Protein AF-A0A1Y3ALI8-F1 (afdb_monomer_lite)

Organism: Euroglyphus maynei (NCBI:txid6958)

Foldseek 3Di:
DDPQDQEEEAEAELPDDPDCPDSLVVLLVCLVSLHAYEYEHEDCVPVPDPVSVVVNVVNVQCSCCDVSPVRAGEDEDDDVVSLVVLVVPVVCVSRYYYYFYAYPVVGPRVVVVVVSVVPDDGPDDPVVVVVVVPPPPPDD

Secondary structure (DSSP, 8-state):
-----S-EEEEEETTS---TTHHHHHHHHHHHTT--EEEEEE-GGG--SHHHHHHHHHHHHHHHHSGGGTS-EEEE--SHHHHHHHHH-TTTGGGEEEEEE--TTT-TTHHHHHHHHHTPPPSS-HHHHHHHHTS-----

Structure (mmCIF, N/CA/C/O backbone):
data_AF-A0A1Y3ALI8-F1
#
_entry.id   AF-A0A1Y3ALI8-F1
#
loop_
_atom_site.group_PDB
_atom_site.id
_atom_site.type_symbol
_atom_site.label_atom_id
_atom_site.label_alt_id
_atom_site.label_comp_id
_atom_site.label_asym_id
_atom_site.label_entity_id
_atom_site.label_seq_id
_atom_site.pdbx_PDB_ins_code
_atom_site.Cartn_x
_atom_site.Cartn_y
_atom_site.Cartn_z
_atom_site.occupancy
_atom_site.B_iso_or_equiv
_atom_site.auth_seq_id
_atom_site.auth_comp_id
_atom_site.auth_asym_id
_atom_site.auth_atom_id
_atom_site.pdbx_PDB_model_num
ATOM 1 N N . MET A 1 1 ? -27.896 9.384 5.958 1.00 34.22 1 MET A N 1
ATOM 2 C CA . MET A 1 1 ? -26.812 8.673 6.669 1.00 34.22 1 MET A CA 1
ATOM 3 C C . MET A 1 1 ? -25.744 8.387 5.638 1.00 34.22 1 MET A C 1
ATOM 5 O O . MET A 1 1 ? -26.036 7.682 4.68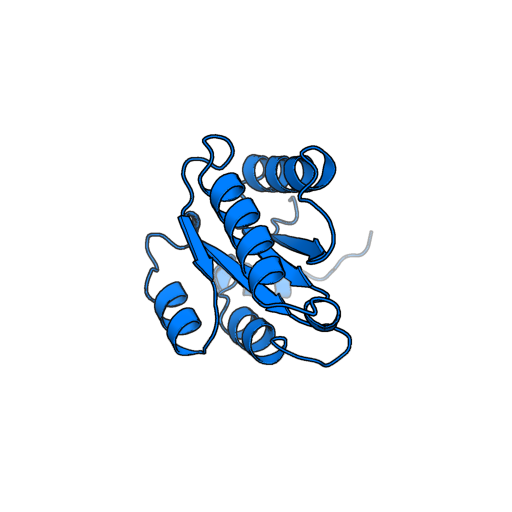4 1.00 34.22 1 MET A O 1
ATOM 9 N N . ALA A 1 2 ? -24.597 9.060 5.725 1.00 36.81 2 ALA A N 1
ATOM 10 C CA . ALA A 1 2 ? -23.536 8.899 4.737 1.00 36.81 2 ALA A CA 1
ATOM 11 C C . ALA A 1 2 ? -23.030 7.451 4.770 1.00 36.81 2 ALA A C 1
ATOM 13 O O . ALA A 1 2 ? -22.800 6.906 5.848 1.00 36.81 2 ALA A O 1
ATOM 14 N N . THR A 1 3 ? -22.904 6.834 3.600 1.00 47.72 3 THR A N 1
ATOM 15 C CA . THR A 1 3 ? -22.216 5.557 3.402 1.00 47.72 3 THR A CA 1
ATOM 16 C C . THR A 1 3 ? -20.782 5.708 3.905 1.00 47.72 3 THR A C 1
ATOM 18 O O . THR A 1 3 ? -19.962 6.352 3.253 1.00 47.72 3 THR A O 1
ATOM 21 N N . HIS A 1 4 ? -20.503 5.202 5.104 1.00 69.94 4 HIS A N 1
ATOM 22 C CA . HIS A 1 4 ? -19.173 5.231 5.699 1.00 69.94 4 HIS A CA 1
ATOM 23 C C . HIS A 1 4 ? -18.318 4.187 4.976 1.00 69.94 4 HIS A C 1
ATOM 25 O O . HIS A 1 4 ? -18.625 3.001 5.042 1.00 69.94 4 HIS A O 1
ATOM 31 N N . ALA A 1 5 ? -17.303 4.619 4.226 1.00 71.94 5 ALA A N 1
ATOM 32 C CA . ALA A 1 5 ? -16.369 3.692 3.598 1.00 71.94 5 ALA A CA 1
ATOM 33 C C . ALA A 1 5 ? -15.547 2.996 4.692 1.00 71.94 5 ALA A C 1
ATOM 35 O O . ALA A 1 5 ? -14.907 3.667 5.499 1.00 71.94 5 ALA A O 1
ATOM 36 N N . ASP A 1 6 ? -15.573 1.664 4.725 1.00 77.31 6 ASP A N 1
ATOM 37 C CA . ASP A 1 6 ? -14.788 0.880 5.683 1.00 77.31 6 ASP A CA 1
ATOM 38 C C . ASP A 1 6 ? -13.282 1.008 5.420 1.00 77.31 6 ASP A C 1
ATOM 40 O O . ASP A 1 6 ? -12.496 1.139 6.355 1.00 77.31 6 ASP A O 1
ATOM 44 N N . TYR A 1 7 ? -12.888 1.000 4.143 1.00 83.19 7 TYR A N 1
ATOM 45 C CA . TYR A 1 7 ? -11.499 1.060 3.695 1.00 83.19 7 TYR A CA 1
ATOM 46 C C . TYR A 1 7 ? -11.386 1.799 2.358 1.00 83.19 7 TYR A C 1
ATOM 48 O O . TYR A 1 7 ? -12.273 1.723 1.507 1.00 83.19 7 TYR A O 1
ATOM 56 N N . ALA A 1 8 ? -10.257 2.473 2.153 1.00 87.06 8 ALA A N 1
ATOM 57 C CA . ALA A 1 8 ? -9.860 3.058 0.881 1.00 87.06 8 ALA A CA 1
ATOM 58 C C . ALA A 1 8 ? -8.614 2.343 0.346 1.00 87.06 8 ALA A C 1
ATOM 60 O O . ALA A 1 8 ? -7.625 2.179 1.061 1.00 87.06 8 ALA A O 1
ATOM 61 N N . ILE A 1 9 ? -8.645 1.950 -0.928 1.00 90.44 9 ILE A N 1
ATOM 62 C CA . ILE A 1 9 ? -7.503 1.339 -1.614 1.00 90.44 9 ILE A CA 1
ATOM 63 C C . ILE A 1 9 ? -6.896 2.377 -2.558 1.00 90.44 9 ILE A C 1
ATOM 65 O O . ILE A 1 9 ? -7.533 2.805 -3.520 1.00 90.44 9 ILE A O 1
ATOM 69 N N . LEU A 1 10 ? -5.659 2.781 -2.284 1.00 90.12 10 LEU A N 1
ATOM 70 C CA . LEU A 1 10 ? -4.875 3.662 -3.140 1.00 90.12 10 LEU A CA 1
ATOM 71 C C . LEU A 1 10 ? -4.034 2.817 -4.098 1.00 90.12 10 LEU A C 1
ATOM 73 O O . LEU A 1 10 ? -3.034 2.221 -3.696 1.00 90.12 10 LEU A O 1
ATOM 77 N N . VAL A 1 11 ? -4.435 2.781 -5.368 1.00 90.50 11 VAL A N 1
ATOM 78 C CA . VAL A 1 11 ? -3.705 2.055 -6.413 1.00 90.50 11 VAL A CA 1
ATOM 79 C C . VAL A 1 11 ? -2.661 2.972 -7.050 1.00 90.50 11 VAL A C 1
ATOM 81 O O . VAL A 1 11 ? -3.000 4.022 -7.589 1.00 90.50 11 VAL A O 1
ATOM 84 N N . ILE A 1 12 ? -1.395 2.562 -7.011 1.00 89.38 12 ILE A N 1
ATOM 85 C CA . ILE A 1 12 ? -0.244 3.298 -7.541 1.00 89.38 12 ILE A CA 1
ATOM 86 C C . ILE A 1 12 ? 0.380 2.484 -8.673 1.00 89.38 12 ILE A C 1
ATOM 88 O O . ILE A 1 12 ? 0.515 1.268 -8.581 1.00 89.38 12 ILE A O 1
ATOM 92 N N . ASN A 1 13 ? 0.780 3.144 -9.756 1.00 89.31 13 ASN A N 1
ATOM 93 C CA . ASN A 1 13 ? 1.544 2.507 -10.825 1.00 89.31 13 ASN A CA 1
ATOM 94 C C . ASN A 1 13 ? 3.023 2.390 -10.421 1.00 89.31 13 ASN A C 1
ATOM 96 O O . ASN A 1 13 ? 3.649 3.412 -10.151 1.00 89.31 13 ASN A O 1
ATOM 100 N N . ALA A 1 14 ? 3.591 1.180 -10.447 1.00 87.94 14 ALA A N 1
ATOM 101 C CA . ALA A 1 14 ? 4.996 0.922 -1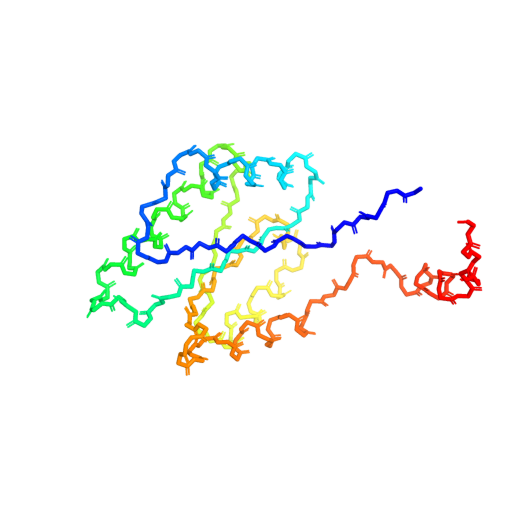0.123 1.00 87.94 14 ALA A CA 1
ATOM 102 C C . ALA A 1 14 ? 5.986 1.708 -11.005 1.00 87.94 14 ALA A C 1
ATOM 104 O O . ALA A 1 14 ? 7.073 2.063 -10.552 1.00 87.94 14 ALA A O 1
ATOM 105 N N . LEU A 1 15 ? 5.599 2.013 -12.251 1.00 85.25 15 LEU A N 1
ATOM 106 C CA . LEU A 1 15 ? 6.426 2.763 -13.200 1.00 85.25 15 LEU A CA 1
ATOM 107 C C . LEU A 1 15 ? 6.341 4.282 -13.042 1.00 85.25 15 LEU A C 1
ATOM 109 O O . LEU A 1 15 ? 7.199 5.007 -13.548 1.00 85.25 15 LEU A O 1
ATOM 113 N N . SER A 1 16 ? 5.279 4.783 -12.415 1.00 77.81 16 SER A N 1
ATOM 114 C CA . SER A 1 16 ? 5.071 6.220 -12.302 1.00 77.81 16 SER A CA 1
ATOM 115 C C . SER A 1 16 ? 5.830 6.752 -11.089 1.00 77.81 16 SER A C 1
ATOM 117 O O . SER A 1 16 ? 5.737 6.167 -10.008 1.00 77.81 16 SER A O 1
ATOM 119 N N . PRO A 1 17 ? 6.550 7.882 -11.215 1.00 67.38 17 PRO A N 1
ATOM 120 C CA . PRO A 1 17 ? 6.991 8.598 -10.031 1.00 67.38 17 PRO A CA 1
ATOM 121 C C . PRO A 1 17 ? 5.759 8.943 -9.194 1.00 67.38 17 PRO A C 1
ATOM 123 O O . PRO A 1 17 ? 4.701 9.252 -9.745 1.00 67.38 17 PRO A O 1
ATOM 126 N N . ILE A 1 18 ? 5.895 8.882 -7.869 1.00 65.06 18 ILE A N 1
ATOM 127 C CA . ILE A 1 18 ? 4.841 9.341 -6.965 1.00 65.06 18 ILE A CA 1
ATOM 128 C C . ILE A 1 18 ? 4.794 10.855 -7.097 1.00 65.06 18 ILE A C 1
ATOM 130 O O . ILE A 1 18 ? 5.559 11.585 -6.472 1.00 65.06 18 ILE A O 1
ATOM 134 N N . ASP A 1 19 ? 3.939 11.318 -7.992 1.00 59.62 19 ASP A N 1
ATOM 135 C CA . ASP A 1 19 ? 3.685 12.717 -8.223 1.00 59.62 19 ASP A CA 1
ATOM 136 C C . ASP A 1 19 ? 2.997 13.307 -6.989 1.00 59.62 19 ASP A C 1
ATOM 138 O O . ASP A 1 19 ? 2.005 12.788 -6.470 1.00 59.62 19 ASP A O 1
ATOM 142 N N . CYS A 1 20 ? 3.535 14.428 -6.511 1.00 57.38 20 CYS A N 1
ATOM 143 C CA . CYS A 1 20 ? 3.079 15.133 -5.312 1.00 57.38 20 CYS A CA 1
ATOM 144 C C . CYS A 1 20 ? 1.643 15.690 -5.416 1.00 57.38 20 CYS A C 1
ATOM 146 O O . CYS A 1 20 ? 1.185 16.348 -4.487 1.00 57.38 20 CYS A O 1
ATOM 148 N N . GLY A 1 21 ? 0.956 15.489 -6.544 1.00 65.44 21 GLY A N 1
ATOM 149 C CA . GLY A 1 21 ? -0.378 16.017 -6.814 1.00 65.44 21 GLY A CA 1
ATOM 150 C C . GLY A 1 21 ? -1.474 15.004 -6.508 1.00 65.44 21 GLY A C 1
ATOM 151 O O . GLY A 1 21 ? -2.112 15.061 -5.459 1.00 65.44 21 GLY A O 1
ATOM 152 N N . THR A 1 22 ? -1.713 14.077 -7.434 1.00 67.94 22 THR A N 1
ATOM 153 C CA . THR A 1 22 ? -2.943 13.269 -7.452 1.00 67.94 22 THR A CA 1
ATOM 154 C C . THR A 1 22 ? -2.973 12.233 -6.330 1.00 67.94 22 THR A C 1
ATOM 156 O O . THR A 1 22 ? -3.958 12.122 -5.601 1.00 67.94 22 THR A O 1
ATOM 159 N N . ASN A 1 23 ? -1.862 11.523 -6.121 1.00 70.12 23 ASN A N 1
ATOM 160 C CA . ASN A 1 23 ? -1.746 10.525 -5.055 1.00 70.12 23 ASN A CA 1
ATOM 161 C C . ASN A 1 23 ? -1.824 11.169 -3.664 1.00 70.12 23 ASN A C 1
ATOM 163 O O . ASN A 1 23 ? -2.470 10.633 -2.763 1.00 70.12 23 ASN A O 1
ATOM 167 N N . LEU A 1 24 ? -1.228 12.356 -3.506 1.00 70.31 24 LEU A N 1
ATOM 168 C CA . LEU A 1 24 ? -1.320 13.131 -2.271 1.00 70.31 24 LEU A CA 1
ATOM 169 C C . LEU A 1 24 ? -2.747 13.638 -2.036 1.00 70.31 24 LEU A C 1
ATOM 171 O O . LEU A 1 24 ? -3.203 13.618 -0.899 1.00 70.31 24 LEU A O 1
ATOM 175 N N . LEU A 1 25 ? -3.470 14.046 -3.085 1.00 76.56 25 LEU A N 1
ATOM 176 C CA . LEU A 1 25 ? -4.869 14.468 -2.990 1.00 76.56 25 LEU A CA 1
ATOM 177 C C . LEU A 1 25 ? -5.778 13.321 -2.532 1.00 76.56 25 LEU A C 1
ATOM 179 O O . LEU A 1 25 ? -6.561 13.503 -1.601 1.00 76.56 25 LEU A O 1
ATOM 183 N N . HIS A 1 26 ? -5.667 12.139 -3.145 1.00 77.38 26 HIS A N 1
ATOM 184 C CA . HIS A 1 26 ? -6.459 10.974 -2.737 1.00 77.38 26 HIS A CA 1
ATOM 185 C C . HIS A 1 26 ? -6.151 10.559 -1.299 1.00 77.38 26 HIS A C 1
ATOM 187 O O . HIS A 1 26 ? -7.066 10.279 -0.523 1.00 77.38 26 HIS A O 1
ATOM 193 N N . LEU A 1 27 ? -4.873 10.599 -0.918 1.00 75.81 27 LEU A N 1
ATOM 194 C CA . LEU A 1 27 ? -4.468 10.324 0.451 1.00 75.81 27 LEU A CA 1
ATOM 195 C C . LEU A 1 27 ? -4.968 11.401 1.426 1.00 75.81 27 LEU A C 1
ATOM 197 O O . LEU A 1 27 ? -5.462 11.059 2.496 1.00 75.81 27 LEU A O 1
ATOM 201 N N . SER A 1 28 ? -4.915 12.681 1.034 1.00 73.69 28 SER A N 1
ATOM 202 C CA . SER A 1 28 ? -5.475 13.825 1.771 1.00 73.69 28 SER A CA 1
ATOM 203 C C . SER A 1 28 ? -6.930 13.579 2.118 1.00 73.69 28 SER A C 1
ATOM 205 O O . SER A 1 28 ? -7.337 13.702 3.269 1.00 73.69 28 SER A O 1
ATOM 207 N N . LEU A 1 29 ? -7.705 13.200 1.102 1.00 79.38 29 LEU A N 1
ATOM 208 C CA . LEU A 1 29 ? -9.136 13.012 1.216 1.00 79.38 29 LEU A CA 1
ATOM 209 C C . LEU A 1 29 ? -9.451 11.840 2.142 1.00 79.38 29 LEU A C 1
ATOM 211 O O . LEU A 1 29 ? -10.266 11.983 3.046 1.00 79.38 29 LEU A O 1
ATOM 215 N N . ALA A 1 30 ? -8.768 10.708 1.970 1.00 79.31 30 ALA A N 1
ATOM 216 C CA . ALA A 1 30 ? -8.976 9.546 2.824 1.00 79.31 30 ALA A CA 1
ATOM 217 C C . ALA A 1 30 ? -8.573 9.817 4.287 1.00 79.31 30 ALA A C 1
ATOM 219 O O . ALA A 1 30 ? -9.292 9.424 5.203 1.00 79.31 30 ALA A O 1
ATOM 220 N N . ILE A 1 31 ? -7.487 10.566 4.526 1.00 77.50 31 ILE A N 1
ATOM 221 C CA . ILE A 1 31 ? -7.091 11.003 5.875 1.00 77.50 31 ILE A CA 1
ATOM 222 C C . ILE A 1 31 ? -8.112 11.981 6.468 1.00 77.50 31 ILE A C 1
ATOM 224 O O . ILE A 1 31 ? -8.427 11.877 7.654 1.00 77.50 31 ILE A O 1
ATOM 228 N N . ALA A 1 32 ? -8.610 12.931 5.672 1.00 78.38 32 ALA A N 1
ATOM 229 C CA . ALA A 1 32 ? -9.595 13.924 6.097 1.00 78.38 32 ALA A CA 1
ATOM 230 C C . ALA A 1 32 ? -10.949 13.289 6.439 1.00 78.38 32 ALA A C 1
ATOM 232 O O . ALA A 1 32 ? -11.634 13.766 7.339 1.00 78.38 32 ALA A O 1
ATOM 233 N N . LEU A 1 33 ? -11.307 12.203 5.751 1.00 78.44 33 LEU A N 1
ATOM 234 C CA . LEU A 1 33 ? -12.503 11.400 6.014 1.00 78.44 33 LEU A CA 1
ATOM 235 C C . LEU A 1 33 ? -12.296 10.338 7.107 1.00 78.44 33 LEU A C 1
ATOM 237 O O . LEU A 1 33 ? -13.217 9.581 7.386 1.00 78.44 33 LEU A O 1
ATOM 241 N N . GLU A 1 34 ? -11.102 10.264 7.706 1.00 77.31 34 GLU A N 1
ATOM 242 C CA . GLU A 1 34 ? -10.721 9.267 8.719 1.00 77.31 34 GLU A CA 1
ATOM 243 C C . GLU A 1 34 ? -10.921 7.803 8.282 1.00 77.31 34 GLU A C 1
ATOM 245 O O . GLU A 1 34 ? -11.050 6.902 9.113 1.00 77.31 34 GLU A O 1
ATOM 250 N N . VAL A 1 35 ? -10.879 7.554 6.972 1.00 82.81 35 VAL A N 1
ATOM 251 C CA . VAL A 1 35 ? -11.020 6.217 6.389 1.00 82.81 35 VAL A CA 1
ATOM 252 C C . VAL A 1 35 ? -9.660 5.503 6.421 1.00 82.81 35 VAL A C 1
ATOM 254 O O . VAL A 1 35 ? -8.657 6.092 6.004 1.00 82.81 35 VAL A O 1
ATOM 257 N N . PRO A 1 36 ? -9.579 4.247 6.902 1.00 84.12 36 PRO A N 1
ATOM 258 C CA . PRO A 1 36 ? -8.374 3.421 6.819 1.00 84.12 36 PRO A CA 1
ATOM 259 C C . PRO A 1 36 ? -7.894 3.238 5.375 1.00 84.12 36 PRO A C 1
ATOM 261 O O . PRO A 1 36 ? -8.697 3.038 4.465 1.00 84.12 36 PRO A O 1
ATOM 264 N N . ILE A 1 37 ? -6.578 3.282 5.156 1.00 86.44 37 ILE A N 1
ATOM 265 C CA . ILE A 1 37 ? -5.985 3.287 3.811 1.00 86.44 37 ILE A CA 1
ATOM 266 C C . ILE A 1 37 ? -5.095 2.065 3.633 1.00 86.44 37 ILE A C 1
ATOM 268 O O . ILE A 1 37 ? -4.271 1.762 4.494 1.00 86.44 37 ILE A O 1
ATOM 272 N N . MET A 1 38 ? -5.229 1.421 2.481 1.00 90.44 38 MET A N 1
ATOM 273 C CA . MET A 1 38 ? -4.329 0.403 1.953 1.00 90.44 38 MET A CA 1
ATOM 274 C C . MET A 1 38 ? -3.682 0.926 0.675 1.00 90.44 38 MET A C 1
ATOM 276 O O . MET A 1 38 ? -4.339 1.602 -0.114 1.00 90.44 38 MET A O 1
ATOM 280 N N . VAL A 1 39 ? -2.416 0.588 0.440 1.00 92.06 39 VAL A N 1
ATOM 281 C CA . VAL A 1 39 ? -1.725 0.933 -0.806 1.00 92.06 39 VAL A CA 1
ATOM 282 C C . VAL A 1 39 ? -1.490 -0.320 -1.636 1.00 92.06 39 VAL A C 1
ATOM 284 O O . VAL A 1 39 ? -0.976 -1.320 -1.145 1.00 92.06 39 VAL A O 1
ATOM 287 N N . VAL A 1 40 ? -1.831 -0.252 -2.916 1.00 94.38 40 VAL A N 1
ATOM 288 C CA . VAL A 1 40 ? -1.617 -1.330 -3.880 1.00 94.38 40 VAL A CA 1
ATOM 289 C C . VAL A 1 40 ? -0.762 -0.787 -5.014 1.00 94.38 40 VAL A C 1
ATOM 291 O O . VAL A 1 40 ? -1.192 0.074 -5.771 1.00 94.38 40 VAL A O 1
ATOM 294 N N . ILE A 1 41 ? 0.461 -1.278 -5.134 1.00 93.25 41 ILE A N 1
ATOM 295 C CA . ILE A 1 41 ? 1.376 -0.933 -6.216 1.00 93.25 41 ILE A CA 1
ATOM 296 C C . ILE A 1 41 ? 1.171 -1.964 -7.327 1.00 93.25 41 ILE A C 1
ATOM 298 O O . ILE A 1 41 ? 1.503 -3.133 -7.158 1.00 93.25 41 ILE A O 1
ATOM 302 N N . ASN A 1 42 ? 0.595 -1.532 -8.445 1.00 93.25 42 ASN A N 1
ATOM 303 C CA . ASN A 1 42 ? 0.287 -2.372 -9.599 1.00 93.25 42 ASN A CA 1
ATOM 304 C C . ASN A 1 42 ? 1.337 -2.216 -10.712 1.00 93.25 42 ASN A C 1
ATOM 306 O O . ASN A 1 42 ? 2.065 -1.224 -10.749 1.00 93.25 42 ASN A O 1
ATOM 310 N N . LYS A 1 43 ? 1.326 -3.144 -11.676 1.00 91.75 43 LYS A N 1
ATOM 311 C CA . LYS A 1 43 ? 2.215 -3.221 -12.846 1.00 91.75 43 LYS A CA 1
ATOM 312 C C . LYS A 1 43 ? 3.664 -3.559 -12.498 1.00 91.75 43 LYS A C 1
ATOM 314 O O . LYS A 1 43 ? 4.586 -3.075 -13.150 1.00 91.75 43 LYS A O 1
ATOM 319 N N . ILE A 1 44 ? 3.871 -4.387 -11.472 1.00 92.06 44 ILE A N 1
ATOM 320 C CA . ILE A 1 44 ? 5.216 -4.871 -11.123 1.00 92.06 44 ILE A CA 1
ATOM 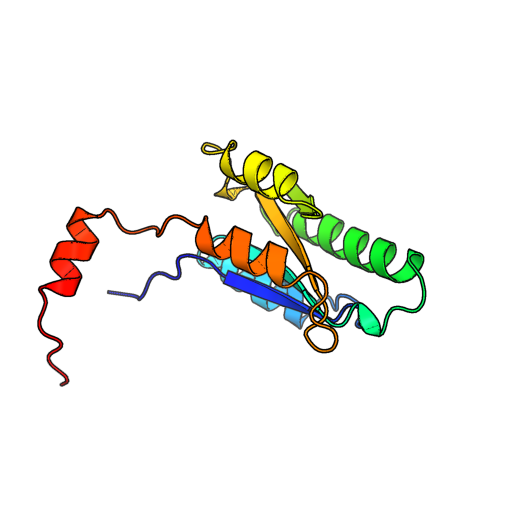321 C C . ILE A 1 44 ? 5.833 -5.744 -12.225 1.00 92.06 44 ILE A C 1
ATOM 323 O O . ILE A 1 44 ? 7.048 -5.869 -12.276 1.00 92.06 44 ILE A O 1
ATOM 327 N N . ASP A 1 45 ? 5.020 -6.298 -13.130 1.00 91.19 45 ASP A N 1
ATOM 328 C CA . ASP A 1 45 ? 5.477 -7.065 -14.297 1.00 91.19 45 ASP A CA 1
ATOM 329 C C . ASP A 1 45 ? 6.304 -6.233 -15.282 1.00 91.19 45 ASP A C 1
ATOM 331 O O . ASP A 1 45 ? 7.133 -6.778 -16.002 1.00 91.19 45 ASP A O 1
ATOM 335 N N . LEU A 1 46 ? 6.105 -4.913 -15.293 1.00 90.12 46 LEU A N 1
ATOM 336 C CA . LEU A 1 46 ? 6.866 -3.996 -16.139 1.00 90.12 46 LEU A CA 1
ATOM 337 C C . LEU A 1 46 ? 8.147 -3.495 -15.459 1.00 90.12 46 LEU A C 1
ATOM 339 O O . LEU A 1 46 ? 8.900 -2.723 -16.051 1.00 90.12 46 LEU A O 1
ATOM 343 N N . CYS A 1 47 ? 8.380 -3.863 -14.198 1.00 87.25 47 CYS A N 1
ATOM 344 C CA . CYS A 1 47 ? 9.586 -3.486 -13.480 1.00 87.25 47 CYS A CA 1
ATOM 345 C C . CYS A 1 47 ? 10.687 -4.513 -13.750 1.00 87.25 47 CYS A C 1
ATOM 347 O O . CYS A 1 47 ? 10.771 -5.534 -13.076 1.00 87.25 47 CYS A O 1
ATOM 349 N N . ASP A 1 48 ? 11.584 -4.195 -14.685 1.00 80.81 48 ASP A N 1
ATOM 350 C CA . ASP A 1 48 ? 12.684 -5.089 -15.078 1.00 80.81 48 ASP A CA 1
ATOM 351 C C . ASP A 1 48 ? 13.678 -5.394 -13.940 1.00 80.81 48 ASP A C 1
ATOM 353 O O . ASP A 1 48 ? 14.383 -6.399 -13.978 1.00 80.81 48 ASP A O 1
ATOM 357 N N . ASN A 1 49 ? 13.761 -4.524 -12.923 1.00 84.19 49 ASN A N 1
ATOM 358 C CA . ASN A 1 49 ? 14.754 -4.612 -11.854 1.00 84.19 49 ASN A CA 1
ATOM 359 C C . ASN A 1 49 ? 14.145 -4.398 -10.465 1.00 84.19 49 ASN A C 1
ATOM 361 O O . ASN A 1 49 ? 13.378 -3.457 -10.241 1.00 84.19 49 ASN A O 1
ATOM 365 N N . GLN A 1 50 ? 14.640 -5.167 -9.489 1.00 85.56 50 GLN A N 1
ATOM 366 C CA . GLN A 1 50 ? 14.286 -5.039 -8.070 1.00 85.56 50 GLN A CA 1
ATOM 367 C C . GLN A 1 50 ? 14.518 -3.619 -7.522 1.00 85.56 50 GLN A C 1
ATOM 369 O O . GLN A 1 50 ? 13.740 -3.125 -6.713 1.00 85.56 50 GLN A O 1
ATOM 374 N N . ILE A 1 51 ? 15.535 -2.919 -8.038 1.00 88.00 51 ILE A N 1
ATOM 375 C CA . ILE A 1 51 ? 15.875 -1.539 -7.655 1.00 88.00 51 ILE A CA 1
ATOM 376 C C . ILE A 1 51 ? 14.695 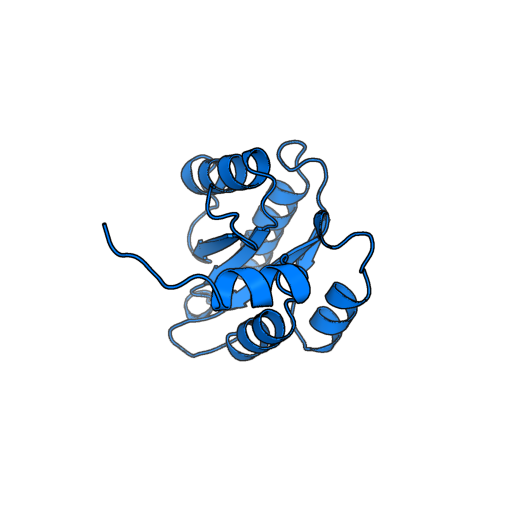-0.582 -7.886 1.00 88.00 51 ILE A C 1
ATOM 378 O O . ILE A 1 51 ? 14.469 0.328 -7.090 1.00 88.00 51 ILE A O 1
ATOM 382 N N . MET A 1 52 ? 13.929 -0.779 -8.963 1.00 87.06 52 MET A N 1
ATOM 383 C CA . MET A 1 52 ? 12.785 0.078 -9.276 1.00 87.06 52 MET A CA 1
ATOM 384 C C . MET A 1 52 ? 11.652 -0.121 -8.264 1.00 87.06 52 MET A C 1
ATOM 386 O O . MET A 1 52 ? 11.070 0.854 -7.786 1.00 87.06 52 MET A O 1
ATOM 390 N N . ILE A 1 53 ? 11.406 -1.379 -7.890 1.00 89.56 53 ILE A N 1
ATOM 391 C CA . ILE A 1 53 ? 10.432 -1.762 -6.865 1.00 89.56 53 ILE A CA 1
ATOM 392 C C . ILE A 1 53 ? 10.839 -1.186 -5.502 1.00 89.56 53 ILE A C 1
ATOM 394 O O . ILE A 1 53 ? 10.021 -0.590 -4.801 1.00 89.56 53 ILE A O 1
ATOM 398 N N . ASP A 1 54 ? 12.115 -1.295 -5.137 1.00 90.31 54 ASP A N 1
ATOM 399 C CA . ASP A 1 54 ? 12.621 -0.748 -3.877 1.00 90.31 54 ASP A CA 1
ATOM 400 C C . ASP A 1 54 ? 12.519 0.783 -3.838 1.00 90.31 54 ASP A C 1
ATOM 402 O O . ASP A 1 54 ? 12.144 1.358 -2.813 1.00 90.31 54 ASP A O 1
ATOM 406 N N . HIS A 1 55 ? 12.783 1.454 -4.962 1.00 89.31 55 HIS A N 1
ATOM 407 C CA . HIS A 1 55 ? 12.649 2.903 -5.074 1.00 89.31 55 HIS A CA 1
ATOM 408 C C . HIS A 1 55 ? 11.196 3.363 -4.883 1.00 89.31 55 HIS A C 1
ATOM 410 O O . HIS A 1 55 ? 10.941 4.268 -4.083 1.00 89.31 55 HIS A O 1
ATOM 416 N N . ILE A 1 56 ? 10.226 2.731 -5.560 1.00 88.38 56 ILE A N 1
ATOM 417 C CA . ILE A 1 56 ? 8.809 3.091 -5.395 1.00 88.38 56 ILE A CA 1
ATOM 418 C C . ILE A 1 56 ? 8.317 2.781 -3.977 1.00 88.38 56 ILE A C 1
ATOM 420 O O . ILE A 1 56 ? 7.660 3.624 -3.365 1.00 88.38 56 ILE A O 1
ATOM 424 N N . LEU A 1 57 ? 8.704 1.636 -3.405 1.00 90.06 57 LEU A N 1
ATOM 425 C CA . LEU A 1 57 ? 8.385 1.283 -2.021 1.00 90.06 57 LEU A CA 1
ATOM 426 C C . LEU A 1 57 ? 8.914 2.324 -1.042 1.00 90.06 57 LEU A C 1
ATOM 428 O O . LEU A 1 57 ? 8.190 2.733 -0.135 1.00 90.06 57 LEU A O 1
ATOM 432 N N . ASN A 1 58 ? 10.160 2.765 -1.212 1.00 89.50 58 ASN A N 1
ATOM 433 C CA . ASN A 1 58 ? 10.746 3.762 -0.330 1.00 89.50 58 ASN A CA 1
ATOM 434 C C . ASN A 1 58 ? 10.001 5.099 -0.429 1.00 89.50 58 ASN A C 1
ATOM 436 O O . ASN A 1 58 ? 9.667 5.686 0.596 1.00 89.50 58 ASN A O 1
ATOM 440 N N . ASN A 1 59 ? 9.639 5.526 -1.640 1.00 87.56 59 ASN A N 1
ATOM 441 C CA . ASN A 1 59 ? 8.863 6.749 -1.840 1.00 87.56 59 ASN A CA 1
ATOM 442 C C . ASN A 1 59 ? 7.477 6.667 -1.180 1.00 87.56 59 ASN A C 1
ATOM 444 O O . ASN A 1 59 ? 7.078 7.600 -0.480 1.00 87.56 59 ASN A O 1
ATOM 448 N N . VAL A 1 60 ? 6.763 5.541 -1.335 1.00 87.75 60 VAL A N 1
ATOM 449 C CA . VAL A 1 60 ? 5.475 5.306 -0.656 1.00 87.75 60 VAL A CA 1
ATOM 450 C C . VAL A 1 60 ? 5.661 5.358 0.863 1.00 87.75 60 VAL A C 1
ATOM 452 O O . VAL A 1 60 ? 4.910 6.044 1.556 1.00 87.75 60 VAL A O 1
ATOM 455 N N . ARG A 1 61 ? 6.686 4.680 1.392 1.00 88.25 61 ARG A N 1
ATOM 456 C CA . ARG A 1 61 ? 6.992 4.659 2.830 1.00 88.25 61 ARG A CA 1
ATOM 457 C C . ARG A 1 61 ? 7.283 6.053 3.369 1.00 88.25 61 ARG A C 1
ATOM 459 O O . ARG A 1 61 ? 6.742 6.414 4.409 1.00 88.25 61 ARG A O 1
ATOM 466 N N . THR A 1 62 ? 8.094 6.849 2.673 1.00 86.19 62 THR A N 1
ATOM 467 C CA . THR A 1 62 ? 8.394 8.234 3.061 1.00 86.19 62 THR A CA 1
ATOM 468 C C . THR A 1 62 ? 7.137 9.097 3.056 1.00 86.19 62 THR A C 1
ATOM 470 O O . THR A 1 62 ? 6.936 9.894 3.973 1.00 86.19 62 THR A O 1
ATOM 473 N N . LEU A 1 63 ? 6.262 8.917 2.067 1.00 83.25 63 LEU A N 1
ATOM 474 C CA . LEU A 1 63 ? 5.013 9.662 1.969 1.00 83.25 63 LEU A CA 1
ATOM 475 C C . LEU A 1 63 ? 4.051 9.311 3.117 1.00 83.25 63 LEU A C 1
ATOM 477 O O . LEU A 1 63 ? 3.502 10.214 3.752 1.00 83.25 63 LEU A O 1
ATOM 481 N N . ILE A 1 64 ? 3.908 8.026 3.452 1.00 83.56 64 ILE A N 1
ATOM 482 C CA . ILE A 1 64 ? 3.095 7.565 4.591 1.00 83.56 64 ILE A CA 1
ATOM 483 C C . ILE A 1 64 ? 3.706 7.999 5.932 1.00 83.56 64 ILE A C 1
ATOM 485 O O . ILE A 1 64 ? 2.980 8.417 6.827 1.00 83.56 64 ILE A O 1
ATOM 489 N N . ALA A 1 65 ? 5.030 7.948 6.079 1.00 82.44 65 ALA A N 1
ATOM 490 C CA . ALA A 1 65 ? 5.712 8.363 7.305 1.00 82.44 65 ALA A CA 1
ATOM 491 C C . ALA A 1 65 ? 5.750 9.892 7.486 1.00 82.44 65 ALA A C 1
ATOM 493 O O . ALA A 1 65 ? 6.062 10.387 8.572 1.00 82.44 65 ALA A O 1
ATOM 494 N N . SER A 1 66 ? 5.452 10.657 6.433 1.00 79.56 66 SER A N 1
ATOM 495 C CA . SER A 1 66 ? 5.445 12.114 6.490 1.00 79.56 66 SER A CA 1
ATOM 496 C C . SER A 1 66 ? 4.384 12.643 7.466 1.00 79.56 66 SER A C 1
ATOM 498 O O . SER A 1 66 ? 3.365 12.003 7.748 1.00 79.56 66 SER A O 1
ATOM 500 N N . LYS A 1 67 ? 4.589 13.875 7.956 1.00 67.50 67 LYS A N 1
ATOM 501 C CA . LYS A 1 67 ? 3.653 14.555 8.876 1.00 67.50 67 LYS A CA 1
ATOM 502 C C . LYS A 1 67 ? 2.230 14.668 8.315 1.00 67.50 67 LYS A C 1
ATOM 504 O O . LYS A 1 67 ? 1.285 14.811 9.084 1.00 67.50 67 LYS A O 1
ATOM 509 N N . PHE A 1 68 ? 2.083 14.571 6.995 1.00 69.88 68 PHE A N 1
ATOM 510 C CA . PHE A 1 68 ? 0.806 14.592 6.295 1.00 69.88 68 PHE A CA 1
ATOM 511 C C . PHE A 1 68 ? -0.140 13.472 6.750 1.00 69.88 68 PHE A C 1
ATOM 513 O O . PHE A 1 68 ? -1.338 13.689 6.905 1.00 69.88 68 PHE A O 1
ATOM 520 N N . CYS A 1 69 ? 0.400 12.291 7.055 1.00 70.12 69 CYS A N 1
ATOM 521 C CA . CYS A 1 69 ? -0.396 11.109 7.375 1.00 70.12 69 CYS A CA 1
ATOM 522 C C . CYS A 1 69 ? -0.603 10.874 8.873 1.00 70.12 69 CYS A C 1
ATOM 524 O O . CYS A 1 69 ? -1.105 9.811 9.240 1.00 70.12 69 CYS A O 1
ATOM 526 N N . LYS A 1 70 ? -0.264 11.842 9.739 1.00 73.06 70 LYS A N 1
ATOM 527 C CA . LYS A 1 70 ? -0.287 11.705 11.211 1.00 73.06 70 LYS A CA 1
ATOM 528 C C . LYS A 1 70 ? 0.669 10.610 11.733 1.00 73.06 70 LYS A C 1
ATOM 530 O O . LYS A 1 70 ? 0.312 9.871 12.643 1.00 73.06 70 LYS A O 1
ATOM 535 N N . ASN A 1 71 ? 1.870 10.501 11.154 1.00 70.19 71 ASN A N 1
ATOM 536 C CA . ASN A 1 71 ? 2.915 9.544 11.562 1.00 70.19 71 ASN A CA 1
ATOM 537 C C . ASN A 1 71 ? 2.479 8.065 11.479 1.00 70.19 71 ASN A C 1
ATOM 539 O O . ASN A 1 71 ? 2.844 7.256 12.334 1.00 70.19 71 ASN A O 1
ATOM 543 N N . LYS A 1 72 ? 1.703 7.705 10.450 1.00 82.19 72 LYS A N 1
ATOM 544 C CA . LYS A 1 72 ? 1.381 6.301 10.172 1.00 82.19 72 LYS A CA 1
ATOM 545 C C . LYS A 1 72 ? 2.639 5.521 9.800 1.00 82.19 72 LYS A C 1
ATOM 547 O O . LYS A 1 72 ? 3.550 6.046 9.161 1.00 82.19 72 LYS A O 1
ATOM 552 N N . THR A 1 73 ? 2.672 4.255 10.188 1.00 86.56 73 THR A N 1
ATOM 553 C CA . THR A 1 73 ? 3.697 3.306 9.757 1.00 86.56 73 THR A CA 1
ATOM 554 C C . THR A 1 73 ? 3.171 2.505 8.574 1.00 86.56 73 THR A C 1
ATOM 556 O O . THR A 1 73 ? 1.967 2.438 8.334 1.00 86.56 73 THR A O 1
ATOM 559 N N . SER A 1 74 ? 4.069 1.919 7.791 1.00 89.12 74 SER A N 1
ATOM 560 C CA . SER A 1 74 ? 3.684 1.056 6.675 1.00 89.12 74 SER A CA 1
ATOM 561 C C . SER A 1 74 ? 4.352 -0.302 6.788 1.00 89.12 74 SER A C 1
ATOM 563 O O . SER A 1 74 ? 5.481 -0.409 7.268 1.00 89.12 74 SER A O 1
ATOM 565 N N . ILE A 1 75 ? 3.639 -1.332 6.343 1.00 91.19 75 ILE A N 1
ATOM 566 C CA . ILE A 1 75 ? 4.121 -2.710 6.272 1.00 91.19 75 ILE A CA 1
ATOM 567 C C . ILE A 1 75 ? 3.945 -3.201 4.841 1.00 91.19 75 ILE A C 1
ATOM 569 O O . ILE A 1 75 ? 2.906 -2.980 4.227 1.00 91.19 75 ILE A O 1
ATOM 573 N N . THR A 1 76 ? 4.974 -3.826 4.281 1.00 93.62 76 THR A N 1
ATOM 574 C CA . THR A 1 76 ? 4.875 -4.446 2.957 1.00 93.62 76 THR A CA 1
ATOM 575 C C . THR A 1 76 ? 4.519 -5.906 3.146 1.00 93.62 76 THR A C 1
ATOM 577 O O . THR A 1 76 ? 5.308 -6.625 3.752 1.00 93.62 76 THR A O 1
ATOM 580 N N . ILE A 1 77 ? 3.367 -6.315 2.623 1.00 93.12 77 ILE A N 1
ATOM 581 C CA . ILE A 1 77 ? 2.871 -7.686 2.716 1.00 93.12 77 ILE A CA 1
ATOM 582 C C . ILE A 1 77 ? 3.522 -8.510 1.606 1.00 93.12 77 ILE A C 1
ATOM 584 O O . ILE A 1 77 ? 3.359 -8.200 0.425 1.00 93.12 77 ILE A O 1
ATOM 588 N N . ARG A 1 78 ? 4.293 -9.533 1.981 1.00 91.88 78 ARG A N 1
ATOM 589 C CA . ARG A 1 78 ? 4.969 -10.443 1.041 1.00 91.88 78 ARG A CA 1
ATOM 590 C C . ARG A 1 78 ? 4.558 -11.898 1.216 1.00 91.88 78 ARG A C 1
ATOM 592 O O . ARG A 1 78 ? 4.810 -12.702 0.326 1.00 91.88 78 ARG A O 1
ATOM 599 N N . ASN A 1 79 ? 3.957 -12.236 2.348 1.00 92.94 79 ASN A N 1
ATO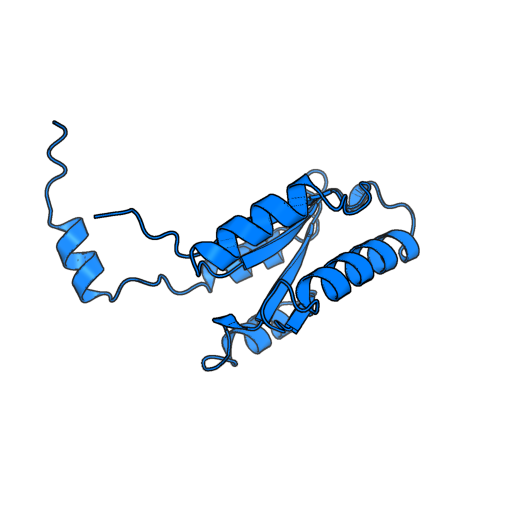M 600 C CA . ASN A 1 79 ? 3.478 -13.574 2.659 1.00 92.94 79 ASN A CA 1
ATOM 601 C C . ASN A 1 79 ? 2.240 -13.503 3.569 1.00 92.94 79 ASN A C 1
ATOM 603 O O . ASN A 1 79 ? 1.831 -12.431 4.020 1.00 92.94 79 ASN A O 1
ATOM 607 N N . VAL A 1 80 ? 1.646 -14.665 3.836 1.00 90.06 80 VAL A N 1
ATOM 608 C CA . VAL A 1 80 ? 0.481 -14.794 4.722 1.00 90.06 80 VAL A CA 1
ATOM 609 C C . VAL A 1 80 ? 0.837 -14.456 6.176 1.00 90.06 80 VAL A C 1
ATOM 611 O O . VAL A 1 80 ? 0.011 -13.896 6.894 1.00 90.06 80 VAL A O 1
ATOM 614 N N . ASP A 1 81 ? 2.073 -14.708 6.611 1.00 89.94 81 ASP A N 1
ATOM 615 C CA . ASP A 1 81 ? 2.522 -14.369 7.968 1.00 89.94 81 ASP A CA 1
ATOM 616 C C . ASP A 1 81 ? 2.481 -12.854 8.229 1.00 89.94 81 ASP A C 1
ATOM 618 O O . ASP A 1 81 ? 2.097 -12.422 9.316 1.00 89.94 81 ASP A O 1
ATOM 622 N N . ASP A 1 82 ? 2.793 -12.032 7.223 1.00 90.25 82 ASP A N 1
ATOM 623 C CA . ASP A 1 82 ? 2.692 -10.573 7.296 1.00 90.25 82 ASP A CA 1
ATOM 624 C C . ASP A 1 82 ? 1.229 -10.120 7.455 1.00 90.25 82 ASP A C 1
ATOM 626 O O . ASP A 1 82 ? 0.949 -9.154 8.170 1.00 90.25 82 ASP A O 1
ATOM 630 N N . ILE A 1 83 ? 0.285 -10.833 6.824 1.00 88.94 83 ILE A N 1
ATOM 631 C CA . ILE A 1 83 ? -1.162 -10.598 6.972 1.00 88.94 83 ILE A CA 1
ATOM 632 C C . ILE A 1 83 ? -1.585 -10.909 8.411 1.00 88.94 83 ILE A C 1
ATOM 634 O O . ILE A 1 83 ? -2.238 -10.094 9.065 1.00 88.94 83 ILE A O 1
ATOM 638 N N . LEU A 1 84 ? -1.156 -12.054 8.948 1.00 87.44 84 LEU A N 1
ATOM 639 C CA . LEU A 1 84 ? -1.427 -12.437 10.335 1.00 87.44 84 LEU A CA 1
ATOM 640 C C . LEU A 1 84 ? -0.811 -11.447 11.333 1.00 87.44 84 LEU A C 1
ATOM 642 O O . LEU A 1 84 ? -1.449 -11.092 12.328 1.00 87.44 84 LEU A O 1
ATOM 646 N N . ALA A 1 85 ? 0.402 -10.961 11.061 1.00 86.06 85 ALA A N 1
ATOM 647 C CA . ALA A 1 85 ? 1.072 -9.953 11.873 1.00 86.06 85 ALA A CA 1
ATOM 648 C C . ALA A 1 85 ? 0.339 -8.603 11.832 1.00 86.06 85 ALA A C 1
ATOM 650 O O . ALA A 1 85 ? 0.233 -7.929 12.860 1.00 86.06 85 ALA A O 1
ATOM 651 N N . TYR A 1 86 ? -0.202 -8.213 10.675 1.00 85.88 86 TYR A N 1
ATOM 652 C CA . TYR A 1 86 ? -1.047 -7.027 10.555 1.00 85.88 86 TYR A CA 1
ATOM 653 C C . TYR A 1 86 ? -2.313 -7.164 11.409 1.00 85.88 86 TYR A C 1
ATOM 655 O O . TYR A 1 86 ? -2.580 -6.305 12.250 1.00 85.88 86 TYR A O 1
ATOM 663 N N . ASN A 1 87 ? -3.036 -8.275 11.263 1.00 82.25 87 ASN A N 1
ATOM 664 C CA . ASN A 1 87 ? -4.284 -8.523 11.986 1.00 82.25 87 ASN A CA 1
ATOM 665 C C . ASN A 1 87 ? -4.081 -8.655 13.498 1.00 82.25 87 ASN A C 1
ATOM 667 O O . ASN A 1 87 ? -4.886 -8.166 14.279 1.00 82.25 87 ASN A O 1
ATOM 671 N N . SER A 1 88 ? -2.972 -9.252 13.941 1.00 80.25 88 SER A N 1
ATOM 672 C CA . SER A 1 88 ? -2.668 -9.389 15.373 1.00 80.25 88 SER A CA 1
ATOM 673 C C . SER A 1 88 ? -2.497 -8.036 16.082 1.00 80.25 88 SER A C 1
ATOM 675 O O . SER A 1 88 ? -2.662 -7.942 17.298 1.00 80.25 88 SER A O 1
ATOM 677 N N . ASN A 1 89 ? -2.211 -6.958 15.341 1.00 72.06 89 ASN A N 1
ATOM 678 C CA . ASN A 1 89 ? -2.065 -5.601 15.868 1.00 72.06 89 ASN A CA 1
ATOM 679 C C . ASN A 1 89 ? -3.415 -4.870 16.040 1.00 72.06 89 ASN A C 1
ATOM 681 O O . ASN A 1 89 ? -3.531 -3.690 15.703 1.00 72.06 89 ASN A O 1
ATOM 685 N N . ASN A 1 90 ? -4.410 -5.542 16.636 1.00 57.22 90 ASN A N 1
ATOM 686 C CA . ASN A 1 90 ? -5.795 -5.074 16.837 1.00 57.22 90 ASN A CA 1
ATOM 687 C C . ASN A 1 90 ? -5.927 -3.643 17.400 1.00 57.22 90 ASN A C 1
ATOM 689 O O . ASN A 1 90 ? -6.859 -2.919 17.061 1.00 57.22 90 ASN A O 1
ATOM 693 N N . ASN A 1 91 ? -4.973 -3.190 18.218 1.00 54.91 91 ASN A N 1
ATOM 694 C CA . ASN A 1 91 ? -5.013 -1.859 18.834 1.00 54.91 91 ASN A CA 1
ATOM 695 C C . ASN A 1 91 ? -4.486 -0.726 17.927 1.00 54.91 91 ASN A C 1
ATOM 697 O O . ASN A 1 91 ? -4.773 0.439 18.189 1.00 54.91 91 ASN A O 1
ATOM 701 N N . ASN A 1 92 ? -3.731 -1.046 16.866 1.00 59.50 92 ASN A N 1
ATOM 702 C CA . ASN A 1 92 ? -3.012 -0.078 16.021 1.00 59.50 92 ASN A CA 1
ATOM 703 C C . ASN A 1 92 ? -3.338 -0.190 14.521 1.00 59.50 92 ASN A C 1
ATOM 705 O O . ASN A 1 92 ? -2.700 0.491 13.717 1.00 59.50 92 ASN A O 1
ATOM 709 N N . VAL A 1 93 ? -4.338 -0.989 14.131 1.00 62.69 93 VAL A N 1
ATOM 710 C CA . VAL A 1 93 ? -4.733 -1.218 12.723 1.00 62.69 93 VAL A CA 1
ATOM 711 C C . VAL A 1 93 ? -4.953 0.097 11.958 1.00 62.69 93 VAL A C 1
ATOM 713 O O . VAL A 1 93 ? -4.540 0.228 10.811 1.00 62.69 93 VAL A O 1
ATOM 716 N N . LYS A 1 94 ? -5.502 1.132 12.614 1.00 67.56 94 LYS A N 1
ATOM 717 C CA . LYS A 1 94 ? -5.726 2.463 12.008 1.00 67.56 94 LYS A CA 1
ATOM 718 C C . LYS A 1 94 ? -4.439 3.232 11.670 1.00 67.56 94 LYS A C 1
ATOM 720 O O . LYS A 1 94 ? -4.472 4.157 10.855 1.00 67.56 94 LYS A O 1
ATOM 725 N N . ASN A 1 95 ? -3.323 2.878 12.304 1.00 77.94 95 ASN A N 1
ATOM 726 C CA . ASN A 1 95 ? -2.040 3.560 12.148 1.00 77.94 95 ASN A CA 1
ATOM 727 C C . ASN A 1 95 ? -1.059 2.828 11.229 1.00 77.94 95 ASN A C 1
ATOM 729 O O . ASN A 1 95 ? -0.042 3.417 10.864 1.00 77.94 95 ASN A O 1
ATOM 733 N N . ILE A 1 96 ? -1.359 1.584 10.853 1.00 87.44 96 ILE A N 1
ATOM 734 C CA . ILE A 1 96 ? -0.519 0.769 9.977 1.00 87.44 96 ILE A CA 1
ATOM 735 C C . ILE A 1 96 ? -1.164 0.714 8.591 1.00 87.44 96 ILE A C 1
ATOM 737 O O . ILE A 1 96 ? -2.309 0.295 8.442 1.00 87.44 96 ILE A O 1
ATOM 741 N N . VAL A 1 97 ? -0.414 1.119 7.569 1.00 89.81 97 VAL A N 1
ATOM 742 C CA . VAL A 1 97 ? -0.837 1.075 6.165 1.00 89.81 97 VAL A CA 1
ATOM 743 C C . VAL A 1 97 ? -0.210 -0.150 5.490 1.00 89.81 97 VAL A C 1
ATOM 745 O O . VAL A 1 97 ? 1.017 -0.183 5.328 1.00 89.81 97 VAL A O 1
ATOM 748 N N . PRO A 1 98 ? -1.004 -1.159 5.094 1.00 92.38 98 PRO A N 1
ATOM 749 C CA . PRO A 1 98 ? -0.494 -2.299 4.349 1.00 92.38 98 PRO A CA 1
ATOM 750 C C . PRO A 1 98 ? -0.210 -1.901 2.894 1.00 92.38 98 PRO A C 1
ATOM 752 O O . PRO A 1 98 ? -0.989 -1.177 2.268 1.00 92.38 98 PRO A O 1
ATOM 755 N N . ILE A 1 99 ? 0.927 -2.361 2.373 1.00 93.94 99 ILE A N 1
ATOM 756 C CA . ILE A 1 99 ? 1.382 -2.142 0.999 1.00 93.94 99 ILE A CA 1
ATOM 757 C C . ILE A 1 99 ? 1.462 -3.492 0.287 1.00 93.94 99 ILE A C 1
ATOM 759 O O . ILE A 1 99 ? 2.206 -4.372 0.726 1.00 93.94 99 ILE A O 1
ATOM 763 N N . PHE A 1 100 ? 0.763 -3.609 -0.838 1.00 95.44 100 PHE A N 1
ATOM 764 C CA . PHE A 1 100 ? 0.783 -4.778 -1.715 1.00 95.44 100 PHE A CA 1
ATOM 765 C C . PHE A 1 100 ? 1.523 -4.465 -3.009 1.00 95.44 100 PHE A C 1
ATOM 767 O O . PHE A 1 100 ? 1.385 -3.374 -3.559 1.00 95.44 100 PHE A O 1
ATOM 774 N N . LEU A 1 101 ? 2.289 -5.432 -3.498 1.00 94.44 101 LEU A N 1
ATOM 775 C CA . LEU A 1 101 ? 2.931 -5.409 -4.809 1.00 94.44 101 LEU A CA 1
ATOM 776 C C . LEU A 1 101 ? 2.182 -6.407 -5.686 1.00 94.44 101 LEU A C 1
ATOM 778 O O . LEU A 1 101 ? 2.174 -7.592 -5.359 1.00 94.44 101 LEU A O 1
ATOM 782 N N . ILE A 1 102 ? 1.542 -5.937 -6.756 1.00 95.81 102 ILE A N 1
ATOM 783 C CA . ILE A 1 102 ? 0.732 -6.790 -7.628 1.00 95.81 102 ILE A CA 1
ATOM 784 C C . ILE A 1 102 ? 0.997 -6.547 -9.115 1.00 95.81 102 ILE A C 1
ATOM 786 O O . ILE A 1 102 ? 1.381 -5.453 -9.540 1.00 95.81 102 ILE A O 1
ATOM 790 N N . SER A 1 103 ? 0.710 -7.559 -9.929 1.00 94.94 103 SER A N 1
ATOM 791 C CA . SER A 1 103 ? 0.489 -7.409 -11.365 1.00 94.94 103 SER A CA 1
ATOM 792 C C . SER A 1 103 ? -0.909 -7.897 -11.717 1.00 94.94 103 SER A C 1
ATOM 794 O O . SER A 1 103 ? -1.202 -9.086 -11.642 1.00 94.94 103 SER A O 1
ATOM 796 N N . CYS A 1 104 ? -1.772 -6.992 -12.180 1.00 94.19 104 CYS A N 1
ATOM 797 C CA . CYS A 1 104 ? -3.068 -7.386 -12.739 1.00 94.19 104 CYS A CA 1
ATOM 798 C C . CYS A 1 104 ? -2.960 -8.079 -14.113 1.00 94.19 104 CYS A C 1
ATOM 800 O O . CYS A 1 104 ? -3.985 -8.499 -14.642 1.00 94.19 104 CYS A O 1
ATOM 802 N N . VAL A 1 105 ? -1.764 -8.150 -14.713 1.00 94.50 105 VAL A N 1
ATOM 803 C CA . VAL A 1 105 ? -1.532 -8.810 -16.009 1.00 94.50 105 VAL A CA 1
ATOM 804 C C . VAL A 1 105 ? -1.149 -10.271 -15.793 1.00 94.50 105 VAL A C 1
ATOM 806 O O . VAL A 1 105 ? -1.811 -11.158 -16.324 1.00 94.50 105 VAL A O 1
ATOM 809 N N . ASN A 1 106 ? -0.121 -10.518 -14.977 1.00 91.81 106 ASN A N 1
ATOM 810 C CA . ASN A 1 106 ? 0.378 -11.871 -14.708 1.00 91.81 106 ASN A CA 1
ATOM 811 C C . ASN A 1 106 ? -0.363 -12.565 -13.557 1.00 91.81 106 ASN A C 1
ATOM 813 O O . ASN A 1 106 ? -0.336 -13.787 -13.455 1.00 91.81 106 ASN A O 1
ATOM 817 N N . GLY A 1 107 ? -1.027 -11.793 -12.694 1.00 91.81 107 GLY A N 1
ATOM 818 C CA . GLY A 1 107 ? -1.689 -12.290 -11.489 1.00 91.81 107 GLY A CA 1
ATOM 819 C C . GLY A 1 107 ? -0.799 -12.322 -10.244 1.00 91.81 107 GLY A C 1
ATOM 820 O O . GLY A 1 107 ? -1.274 -12.687 -9.169 1.00 91.81 107 GLY A O 1
ATOM 821 N N . ASP A 1 108 ? 0.464 -11.905 -10.358 1.00 93.31 108 ASP A N 1
ATOM 822 C CA . ASP A 1 108 ? 1.414 -11.886 -9.245 1.00 93.31 108 ASP A CA 1
ATOM 823 C C . ASP A 1 108 ? 0.888 -11.033 -8.080 1.00 93.31 108 ASP A C 1
ATOM 825 O O . ASP A 1 108 ? 0.418 -9.910 -8.277 1.00 93.31 108 ASP A O 1
ATOM 829 N N . GLY A 1 109 ? 0.957 -11.568 -6.857 1.00 91.50 109 GLY A N 1
ATOM 830 C CA . GLY A 1 109 ? 0.573 -10.871 -5.621 1.00 91.50 109 GLY A CA 1
ATOM 831 C C . GLY A 1 109 ? -0.934 -10.678 -5.394 1.00 91.50 109 GLY A C 1
ATOM 832 O O . GLY A 1 109 ? -1.323 -10.242 -4.309 1.00 91.50 109 GLY A O 1
ATOM 833 N N . LEU A 1 110 ? -1.794 -11.022 -6.363 1.00 93.94 110 LEU A N 1
ATOM 834 C CA . LEU A 1 110 ? -3.250 -10.911 -6.205 1.00 93.94 110 LEU A CA 1
ATOM 835 C C . LEU A 1 110 ? -3.797 -11.851 -5.128 1.00 93.94 110 LEU A C 1
ATOM 837 O O . LEU A 1 110 ? -4.705 -11.460 -4.405 1.00 93.94 110 LEU A O 1
ATOM 841 N N . GLU A 1 111 ? -3.237 -13.055 -4.993 1.00 94.94 111 GLU A N 1
ATOM 842 C CA . GLU A 1 111 ? -3.628 -14.022 -3.957 1.00 94.94 111 GLU A CA 1
ATOM 843 C C . GLU A 1 111 ? -3.519 -13.410 -2.554 1.00 94.94 111 GLU A C 1
ATOM 845 O O . GLU A 1 111 ? -4.498 -13.386 -1.816 1.00 94.94 111 GLU A O 1
ATOM 850 N N . LEU A 1 112 ? -2.383 -12.779 -2.237 1.00 94.12 112 LEU A N 1
ATOM 851 C CA . LEU A 1 112 ? -2.170 -12.107 -0.951 1.00 94.12 112 LEU A CA 1
ATOM 852 C C . LEU A 1 112 ? -3.134 -10.938 -0.732 1.00 94.12 112 LEU A C 1
ATOM 854 O O . LEU A 1 112 ? -3.583 -10.708 0.390 1.00 94.12 112 LEU A O 1
ATOM 858 N N . LEU A 1 113 ? -3.447 -10.184 -1.792 1.00 93.56 113 LEU A N 1
ATOM 859 C CA . LEU A 1 113 ? -4.430 -9.108 -1.711 1.00 93.56 113 LEU A CA 1
ATOM 860 C C . LEU A 1 113 ? -5.822 -9.671 -1.405 1.00 93.56 113 LEU A C 1
ATOM 862 O O . LEU A 1 113 ? -6.520 -9.134 -0.548 1.00 93.56 113 LEU A O 1
ATOM 866 N N . TYR A 1 114 ? -6.224 -10.756 -2.069 1.00 93.00 114 TYR A N 1
ATOM 867 C CA . TYR A 1 114 ? -7.506 -11.401 -1.809 1.00 93.00 114 TYR A CA 1
ATOM 868 C C . TYR A 1 114 ? -7.571 -11.993 -0.407 1.00 93.00 114 TYR A C 1
ATOM 870 O O . TYR A 1 114 ? -8.553 -11.744 0.287 1.00 93.00 114 TYR A O 1
ATOM 878 N N . ASP A 1 115 ? -6.552 -12.720 0.039 1.00 92.00 115 ASP A N 1
ATOM 879 C CA . ASP A 1 115 ? -6.500 -13.284 1.391 1.00 92.00 115 ASP A CA 1
ATOM 880 C C . ASP A 1 115 ? -6.594 -12.195 2.458 1.00 92.00 115 ASP A C 1
ATOM 882 O O . ASP A 1 115 ? -7.343 -12.317 3.431 1.00 92.00 115 ASP A O 1
ATOM 886 N N . PHE A 1 116 ? -5.902 -11.076 2.241 1.00 91.19 116 PHE A N 1
ATOM 887 C CA . PHE A 1 116 ? -6.004 -9.931 3.129 1.00 91.19 116 PHE A CA 1
ATOM 888 C C . PHE A 1 116 ? -7.426 -9.359 3.157 1.00 91.19 116 PHE A C 1
ATOM 890 O O . PHE A 1 116 ? -7.970 -9.133 4.235 1.00 91.19 116 PHE A O 1
ATOM 897 N N . LEU A 1 117 ? -8.047 -9.144 1.991 1.00 88.94 117 LEU A N 1
ATOM 898 C CA . LEU A 1 117 ? -9.415 -8.625 1.901 1.00 88.94 117 LEU A CA 1
ATOM 899 C C . LEU A 1 117 ? -10.439 -9.567 2.549 1.00 88.94 117 LEU A C 1
ATOM 901 O O . LEU A 1 117 ? -11.374 -9.086 3.182 1.00 88.94 117 LEU A O 1
ATOM 905 N N . HIS A 1 118 ? -10.257 -10.885 2.440 1.00 88.06 118 HIS A N 1
ATOM 906 C CA . HIS A 1 118 ? -11.104 -11.867 3.125 1.00 88.06 118 HIS A CA 1
ATOM 907 C C . HIS A 1 118 ? -10.973 -11.797 4.646 1.00 88.06 118 HIS A C 1
ATOM 909 O O . HIS A 1 118 ? -11.930 -12.093 5.357 1.00 88.06 118 HIS A O 1
ATOM 915 N N . SER A 1 119 ? -9.803 -11.405 5.146 1.00 84.31 119 SER A N 1
ATOM 916 C CA . SER A 1 119 ? -9.559 -11.254 6.576 1.00 84.31 119 SER A CA 1
ATOM 917 C C . SER A 1 119 ? -10.067 -9.930 7.153 1.00 84.31 119 SER A C 1
ATOM 919 O O . SER A 1 119 ? -10.036 -9.765 8.374 1.00 84.31 119 SER A O 1
ATOM 921 N N . LEU A 1 120 ? -10.491 -8.975 6.320 1.00 81.19 120 LEU A N 1
ATOM 922 C CA . LEU A 1 120 ? -10.957 -7.682 6.806 1.00 81.19 120 LEU A CA 1
ATOM 923 C C . LEU A 1 120 ? -12.293 -7.822 7.527 1.00 81.19 120 LEU A C 1
ATOM 925 O O . LEU A 1 120 ? -13.300 -8.245 6.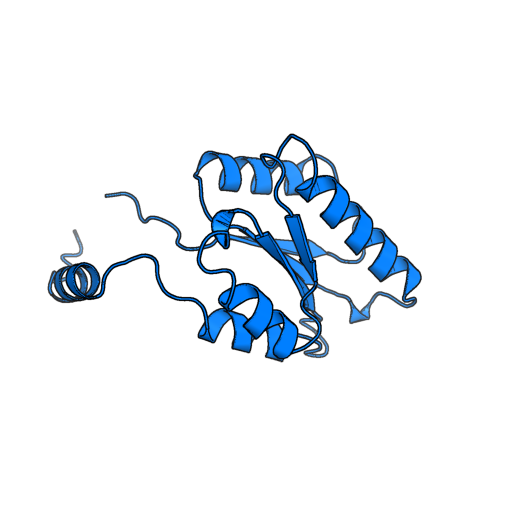955 1.00 81.19 120 LEU A O 1
ATOM 929 N N . GLU A 1 121 ? -12.314 -7.381 8.781 1.00 72.31 121 GLU A N 1
ATOM 930 C CA . GLU A 1 121 ? -13.556 -7.249 9.518 1.00 72.31 121 GLU A CA 1
ATOM 931 C C . GLU A 1 121 ? -14.283 -5.959 9.098 1.00 72.31 121 GLU A C 1
ATOM 933 O O . GLU A 1 121 ? -13.685 -4.881 9.032 1.00 72.31 121 GLU A O 1
ATOM 938 N N . PRO A 1 122 ? -15.585 -6.035 8.802 1.00 66.44 122 PRO A N 1
ATOM 939 C CA . PRO A 1 122 ? -16.376 -4.860 8.460 1.00 66.44 122 PRO A CA 1
ATOM 940 C C . PRO A 1 122 ? -16.615 -3.961 9.684 1.00 66.44 122 PRO A C 1
ATOM 942 O O . PRO A 1 122 ? -16.852 -4.462 10.780 1.00 66.44 122 PRO A O 1
ATOM 945 N N . SER A 1 123 ? -16.669 -2.636 9.496 1.00 60.97 123 SER A N 1
ATOM 946 C CA . SER A 1 123 ? -16.804 -1.665 10.603 1.00 60.97 123 SER A CA 1
ATOM 947 C C . SER A 1 123 ? -18.183 -1.638 11.279 1.00 60.97 123 SER A C 1
ATOM 949 O O . SER A 1 123 ? -18.358 -0.999 12.316 1.00 60.97 123 SER A O 1
ATOM 951 N N . LEU A 1 124 ? -19.176 -2.328 10.711 1.00 59.06 124 LEU A N 1
ATOM 952 C CA . LEU A 1 124 ? -20.519 -2.438 11.274 1.00 59.06 124 LEU A CA 1
ATOM 953 C C . LEU A 1 124 ? -20.631 -3.634 12.221 1.00 59.06 124 LEU A C 1
ATOM 955 O O . LEU A 1 124 ? -20.503 -4.784 11.787 1.00 59.06 124 LEU A O 1
ATOM 959 N N . ASP A 1 125 ? -21.010 -3.351 13.472 1.00 56.38 125 ASP A N 1
ATOM 960 C CA . ASP A 1 125 ? -21.466 -4.361 14.429 1.00 56.38 125 ASP A CA 1
ATOM 961 C C . ASP A 1 125 ? -22.523 -5.268 13.784 1.00 56.38 125 ASP A C 1
ATOM 963 O O . ASP A 1 125 ? -23.446 -4.791 13.109 1.00 56.38 125 ASP A O 1
ATOM 967 N N . SER A 1 126 ? -22.434 -6.577 14.037 1.00 57.28 126 SER A N 1
ATOM 968 C CA . SER A 1 126 ? -23.374 -7.594 13.532 1.00 57.28 126 SER A CA 1
ATOM 969 C C . SER A 1 126 ? -24.846 -7.205 13.743 1.00 57.28 126 SER A C 1
ATOM 971 O O . SER A 1 126 ? -25.675 -7.387 12.855 1.00 57.28 126 SER A O 1
ATOM 973 N N . ILE A 1 127 ? -25.144 -6.546 14.864 1.00 54.97 127 ILE A N 1
ATOM 974 C CA . ILE A 1 127 ? -26.475 -6.055 15.245 1.00 54.97 127 ILE A CA 1
ATOM 975 C C . ILE A 1 127 ? -26.972 -4.925 14.325 1.00 54.97 127 ILE A C 1
ATOM 977 O O . ILE A 1 127 ? -28.149 -4.884 13.956 1.00 54.97 127 ILE A O 1
ATOM 981 N N . ASN A 1 128 ? -26.095 -3.992 13.947 1.00 57.81 128 ASN A N 1
ATOM 982 C CA . ASN A 1 128 ? -26.440 -2.891 13.043 1.00 57.81 128 ASN A CA 1
ATOM 983 C C . ASN A 1 128 ? -26.552 -3.383 11.596 1.00 57.81 128 ASN A C 1
ATOM 985 O O . ASN A 1 128 ? -27.444 -2.944 10.870 1.00 57.81 128 ASN A O 1
ATOM 989 N N . ARG A 1 129 ? -25.721 -4.359 11.207 1.00 59.41 129 ARG A N 1
ATOM 990 C CA . ARG A 1 129 ? -25.842 -5.072 9.931 1.00 59.41 129 ARG A CA 1
ATOM 991 C C . ARG A 1 129 ? -27.202 -5.768 9.808 1.00 59.41 129 ARG A C 1
ATOM 993 O O . ARG A 1 129 ? -27.899 -5.536 8.826 1.00 59.41 129 ARG A O 1
ATOM 1000 N N . ASP A 1 130 ? -27.622 -6.540 10.810 1.00 61.31 130 ASP A N 1
ATOM 1001 C CA . ASP A 1 130 ? -28.926 -7.222 10.797 1.00 61.31 130 ASP A CA 1
ATOM 1002 C C . ASP A 1 130 ? -30.106 -6.245 10.739 1.00 61.31 130 ASP A C 1
ATOM 1004 O O . ASP A 1 130 ? -31.136 -6.537 10.128 1.00 61.31 130 ASP A O 1
ATOM 1008 N N . ARG A 1 131 ? -29.972 -5.066 11.359 1.00 62.00 131 ARG A N 1
ATOM 1009 C CA . ARG A 1 131 ? -30.974 -3.996 11.263 1.00 62.00 131 ARG A CA 1
ATOM 1010 C C . ARG A 1 131 ? -31.063 -3.406 9.859 1.00 62.00 131 ARG A C 1
ATOM 1012 O O . ARG A 1 131 ? -32.176 -3.209 9.383 1.00 62.00 131 ARG A O 1
ATOM 1019 N N . LEU A 1 132 ? -29.930 -3.157 9.202 1.00 61.53 132 LEU A N 1
ATOM 1020 C CA . LEU A 1 132 ? -29.883 -2.610 7.842 1.00 61.53 132 LEU A CA 1
ATOM 1021 C C . LEU A 1 132 ? -30.370 -3.620 6.796 1.00 61.53 132 LEU A C 1
ATOM 1023 O O . LEU A 1 132 ? -31.123 -3.244 5.908 1.00 61.53 132 LEU A O 1
ATOM 1027 N N . ILE A 1 133 ? -30.028 -4.906 6.939 1.00 65.81 133 ILE A N 1
ATOM 1028 C CA . ILE A 1 133 ? -30.519 -5.980 6.054 1.00 65.81 133 ILE A CA 1
ATOM 1029 C C . ILE A 1 133 ? -32.045 -6.134 6.162 1.00 65.81 133 ILE A C 1
ATOM 1031 O O . ILE A 1 133 ? -32.711 -6.469 5.186 1.00 65.81 133 ILE A O 1
ATOM 1035 N N . LYS A 1 134 ? -32.617 -5.866 7.343 1.00 61.53 134 LYS A N 1
ATOM 1036 C CA . LYS A 1 134 ? -34.070 -5.894 7.576 1.00 61.53 134 LYS A CA 1
ATOM 1037 C C . LYS A 1 134 ? -34.797 -4.629 7.116 1.00 61.53 134 LYS A C 1
ATOM 1039 O O . LYS A 1 134 ? -36.027 -4.631 7.096 1.00 61.53 134 LYS A O 1
ATOM 1044 N N . GLN A 1 135 ? -34.091 -3.553 6.765 1.00 63.31 135 GLN A N 1
ATOM 1045 C CA . GLN A 1 135 ? -34.734 -2.392 6.158 1.00 63.31 135 GLN A CA 1
ATOM 1046 C C . GLN A 1 135 ? -34.987 -2.684 4.679 1.00 63.31 135 GLN A C 1
ATOM 1048 O O . GLN A 1 135 ? -34.062 -2.732 3.874 1.00 63.31 135 GLN A O 1
ATOM 1053 N N . ASN A 1 136 ? -36.260 -2.880 4.322 1.00 55.41 136 ASN A N 1
ATOM 1054 C CA . ASN A 1 136 ? -36.686 -2.986 2.930 1.00 55.41 136 ASN A CA 1
ATOM 1055 C C . ASN A 1 136 ? -36.153 -1.781 2.144 1.00 55.41 136 ASN A C 1
ATOM 1057 O O . ASN A 1 136 ? -36.440 -0.638 2.507 1.00 55.41 136 ASN A O 1
ATOM 1061 N N . CYS A 1 137 ? -35.399 -2.036 1.074 1.00 59.06 137 CYS A N 1
ATOM 1062 C CA . CYS A 1 137 ? -34.952 -1.010 0.140 1.00 59.06 137 CYS A CA 1
ATOM 1063 C C . CYS A 1 137 ? -36.176 -0.372 -0.530 1.00 59.06 137 CYS A C 1
ATOM 1065 O O . CYS A 1 137 ? -36.652 -0.841 -1.562 1.00 59.06 137 CYS A O 1
ATOM 1067 N N . THR A 1 138 ? -36.719 0.691 0.057 1.00 55.50 138 THR A N 1
ATOM 1068 C CA . THR A 1 138 ? -37.656 1.565 -0.642 1.00 55.50 138 THR A CA 1
ATOM 1069 C C . THR A 1 138 ? -36.843 2.412 -1.606 1.00 55.50 138 THR A C 1
ATOM 1071 O O . THR A 1 138 ? -36.233 3.403 -1.207 1.00 55.50 138 THR A O 1
ATOM 1074 N N . PHE A 1 139 ? -36.791 1.982 -2.864 1.00 55.03 139 PHE A N 1
ATOM 1075 C CA . PHE A 1 139 ? -36.369 2.838 -3.965 1.00 55.03 139 PHE A CA 1
ATOM 1076 C C . PHE A 1 139 ? -37.405 3.959 -4.085 1.00 55.03 139 PHE A C 1
ATOM 1078 O O . PHE A 1 139 ? -38.583 3.678 -4.314 1.00 55.03 139 PHE A O 1
ATOM 1085 N N . GLN A 1 140 ? -36.977 5.195 -3.832 1.00 44.94 140 GLN A N 1
ATOM 1086 C CA . GLN A 1 140 ? -37.784 6.401 -4.003 1.00 44.94 140 GLN A CA 1
ATOM 1087 C C . GLN A 1 140 ? -37.386 7.102 -5.298 1.00 44.94 140 GLN A C 1
ATOM 1089 O O . GLN A 1 140 ? -36.172 7.093 -5.607 1.00 44.94 140 GLN A O 1
#

pLDDT: mean 79.34, std 13.88, range [34.22, 95.81]

Radius of gyration: 16.82 Å; chains: 1; bounding box: 54×31×35 Å

Sequence (140 aa):
MATHADYAILVINALSPIDCGTNLLHLSLAIALEVPIMVVINKIDLCDNQIMIDHILNNVRTLIASKFCKNKTSITIRNVDDILAYNSNNNNVKNIVPIFLISCVNGDGLELLYDFLHSLEPSLDSINRDRLIKQNCTFQ

InterPro domains:
  IPR000795 Translational (tr)-type GTP-binding domain [PF00009] (3-122)
  IPR027417 P-loop containing nucleoside triphosphate hydrolase [G3DSA:3.40.50.300] (1-124)
  IPR027417 P-loop containing nucleoside triphosphate hydrolase [SSF52540] (2-125)
  IPR050055 Elongation factor Tu GTPase [PTHR43721] (4-124)